Protein AF-A0A5S9R956-F1 (afdb_monomer_lite)

Organism: Mycolicibacterium vanbaalenii (NCBI:txid110539)

Radius of gyration: 20.17 Å; chains: 1; bounding box: 41×24×55 Å

Secondary structure (DSSP, 8-state):
--TTEEEEEETTEEEEEESSHHHHHHHHHHHHHHS-GGG-EEE-SSS-EEEEEHHHHHHTT-S-----------S-SS---TTS-HHHHHHHHHHTT--GGG-SSHHHHHHHHHHH-

Sequence (117 aa):
MPAGVESVVEDGVATIEFVDPSVRGVGLARLLEHAPADQVSKVTRPRVAYIVPEEFARAAGLLDAAAEPVVAQQWPDGDPDDDWKRPELDAYAAAHGLDPGEYGNKAELLAAIKAAS

pLDDT: mean 84.17, std 12.11, range [44.94, 96.06]

Foldseek 3Di:
DPVQWDWDDDPQKIKIARNDPVCVVVLVVLLVVQDPPVQWDWDPPPHTIIIHGNVSCVSSVRPPPPCPPPPVQPADPDQDDPVTDLVNLCSVCVVLVHHSVVDPDDVRSSVVSVVSD

Structure (mmCIF, N/CA/C/O backbone):
data_AF-A0A5S9R956-F1
#
_entry.id   AF-A0A5S9R956-F1
#
loop_
_atom_site.group_PDB
_atom_site.id
_atom_site.type_symbol
_atom_site.label_atom_id
_atom_site.label_alt_id
_atom_site.label_comp_id
_atom_site.label_a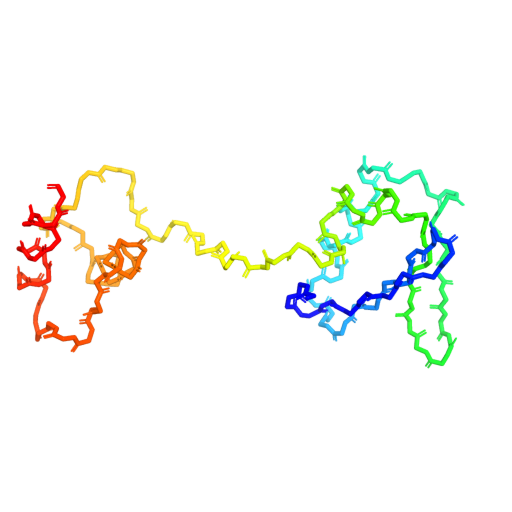sym_id
_atom_site.label_entity_id
_atom_site.label_seq_id
_atom_site.pdbx_PDB_ins_code
_atom_site.Cartn_x
_atom_site.Cartn_y
_atom_site.Cartn_z
_atom_site.occupancy
_atom_site.B_iso_or_equiv
_atom_site.auth_seq_id
_atom_site.auth_comp_id
_atom_site.auth_asym_id
_atom_site.auth_atom_id
_atom_site.pdbx_PDB_model_num
ATOM 1 N N . MET A 1 1 ? -3.368 -7.640 -1.373 1.00 55.22 1 MET A N 1
ATOM 2 C CA . MET A 1 1 ? -3.135 -6.758 -0.216 1.00 55.22 1 MET A CA 1
ATOM 3 C C . MET A 1 1 ? -2.074 -5.742 -0.620 1.00 55.22 1 MET A C 1
ATOM 5 O O . MET A 1 1 ? -1.181 -6.137 -1.371 1.00 55.22 1 MET A O 1
ATOM 9 N N . PRO A 1 2 ? -2.137 -4.464 -0.197 1.00 59.09 2 PRO A N 1
ATOM 10 C CA . PRO A 1 2 ? -1.072 -3.505 -0.497 1.00 59.09 2 PRO A CA 1
ATOM 11 C C . PRO A 1 2 ? 0.263 -4.015 0.059 1.00 59.09 2 PRO A C 1
ATOM 13 O O . PRO A 1 2 ? 0.298 -4.586 1.149 1.00 59.09 2 PRO A O 1
ATOM 16 N N . ALA A 1 3 ? 1.375 -3.808 -0.650 1.00 67.31 3 ALA A N 1
ATOM 17 C CA . ALA A 1 3 ? 2.684 -4.200 -0.130 1.00 67.31 3 ALA A CA 1
ATOM 18 C C . ALA A 1 3 ? 2.926 -3.539 1.246 1.00 67.31 3 ALA A C 1
ATOM 20 O O . ALA A 1 3 ? 2.856 -2.318 1.376 1.00 67.31 3 ALA A O 1
ATOM 21 N N . GLY A 1 4 ? 3.155 -4.354 2.282 1.00 79.56 4 GLY A N 1
ATOM 22 C CA . GLY A 1 4 ? 3.364 -3.887 3.659 1.00 79.56 4 GLY A CA 1
ATOM 23 C C . GLY A 1 4 ? 2.098 -3.647 4.497 1.00 79.56 4 GLY A C 1
ATOM 24 O O . GLY A 1 4 ? 2.223 -3.207 5.642 1.00 79.56 4 GLY A O 1
ATOM 25 N N . VAL A 1 5 ? 0.900 -3.950 3.984 1.00 86.56 5 VAL A N 1
ATOM 26 C CA . VAL A 1 5 ? -0.373 -3.878 4.724 1.00 86.56 5 VAL A CA 1
ATOM 27 C C . VAL A 1 5 ? -1.117 -5.200 4.580 1.00 86.56 5 VAL A C 1
ATOM 29 O O . VAL A 1 5 ? -1.411 -5.612 3.468 1.00 86.56 5 VAL A O 1
ATOM 32 N N . GLU A 1 6 ? -1.454 -5.848 5.689 1.00 89.12 6 GLU A N 1
ATOM 33 C CA . GLU A 1 6 ? -2.367 -6.990 5.722 1.00 89.12 6 GLU A CA 1
ATOM 34 C C . GLU A 1 6 ? -3.774 -6.496 6.077 1.00 89.12 6 GLU A C 1
ATOM 36 O O . GLU A 1 6 ? -3.939 -5.663 6.969 1.00 89.12 6 GLU A O 1
ATOM 41 N N . SER A 1 7 ? -4.802 -6.971 5.372 1.00 89.50 7 SER A N 1
ATOM 42 C CA . SER A 1 7 ? -6.188 -6.600 5.665 1.00 89.50 7 SER A CA 1
ATOM 43 C C . SER A 1 7 ? -7.138 -7.789 5.584 1.00 89.50 7 SER A C 1
ATOM 45 O O . SER A 1 7 ? -7.068 -8.604 4.668 1.00 89.50 7 SER A O 1
ATOM 47 N N . VAL A 1 8 ? -8.034 -7.893 6.565 1.00 90.75 8 VAL A N 1
ATOM 48 C CA . VAL A 1 8 ? -9.047 -8.953 6.667 1.00 90.75 8 VAL A CA 1
ATOM 49 C C . VAL A 1 8 ? -10.410 -8.299 6.827 1.00 90.75 8 VAL A C 1
ATOM 51 O O . VAL A 1 8 ? -10.554 -7.389 7.639 1.00 90.75 8 VAL A O 1
ATOM 54 N N . VAL A 1 9 ? -11.401 -8.739 6.052 1.00 92.19 9 VAL A N 1
ATOM 55 C CA . VAL A 1 9 ? -12.775 -8.226 6.121 1.00 92.19 9 VAL A CA 1
ATOM 56 C C . VAL A 1 9 ? -13.690 -9.314 6.665 1.00 92.19 9 VAL A C 1
ATOM 58 O O . VAL A 1 9 ? -13.764 -10.402 6.097 1.00 92.19 9 VAL A O 1
ATOM 61 N N . GLU A 1 10 ? -14.403 -9.003 7.742 1.00 91.44 10 GLU A N 1
ATOM 62 C CA . GLU A 1 10 ? -15.369 -9.879 8.401 1.00 91.44 10 GLU A CA 1
ATOM 63 C C . GLU A 1 10 ? -16.622 -9.064 8.749 1.00 91.44 10 GLU A C 1
ATOM 65 O O . GLU A 1 10 ? -16.528 -8.024 9.393 1.00 91.44 10 GLU A O 1
ATOM 70 N N . ASP A 1 11 ? -17.796 -9.518 8.300 1.00 91.00 11 ASP A N 1
ATOM 71 C CA . ASP A 1 11 ? -19.105 -8.911 8.612 1.00 91.00 11 ASP A CA 1
ATOM 72 C C . ASP A 1 11 ? -19.198 -7.386 8.344 1.00 91.00 11 ASP A C 1
ATOM 74 O O . ASP A 1 11 ? -19.770 -6.625 9.119 1.00 91.00 11 ASP A O 1
ATOM 78 N N . GLY A 1 12 ? -18.600 -6.907 7.245 1.00 91.06 12 GLY A N 1
ATOM 79 C CA . GLY A 1 12 ? -18.593 -5.478 6.887 1.00 91.06 12 GLY A CA 1
ATOM 80 C C . GLY A 1 12 ? -17.603 -4.625 7.689 1.00 91.06 12 GLY A C 1
ATOM 81 O O . GLY A 1 12 ? -17.609 -3.395 7.590 1.00 91.06 12 GLY A O 1
ATOM 82 N N . VAL A 1 13 ? -16.726 -5.261 8.466 1.00 93.75 13 VAL A N 1
ATOM 83 C CA . VAL A 1 13 ? -15.669 -4.620 9.246 1.00 93.75 13 VAL A CA 1
ATOM 84 C C . VAL A 1 13 ? -14.313 -5.100 8.739 1.00 93.75 13 VAL A C 1
ATOM 86 O O . VAL A 1 13 ? -14.065 -6.292 8.589 1.00 93.75 13 VAL A O 1
ATOM 89 N N . ALA A 1 14 ? -13.414 -4.160 8.475 1.00 93.94 14 ALA A N 1
ATOM 90 C CA . ALA A 1 14 ? -12.047 -4.420 8.070 1.00 93.94 14 ALA A CA 1
ATOM 91 C C . ALA A 1 14 ? -11.083 -4.287 9.255 1.00 93.94 14 ALA A C 1
ATOM 93 O O . ALA A 1 14 ? -11.075 -3.282 9.967 1.00 93.94 14 ALA A O 1
ATOM 94 N N . THR A 1 15 ? -10.218 -5.281 9.415 1.00 94.38 15 THR A N 1
ATOM 95 C CA . THR A 1 15 ? -9.057 -5.252 10.304 1.00 94.38 15 THR A CA 1
ATOM 96 C C . THR A 1 15 ? -7.810 -5.014 9.463 1.00 94.38 15 THR A C 1
ATOM 98 O O . THR A 1 15 ? -7.492 -5.821 8.595 1.00 94.38 15 THR A O 1
ATOM 101 N N . ILE A 1 16 ? -7.116 -3.901 9.706 1.00 92.44 16 ILE A N 1
ATOM 102 C CA . ILE A 1 16 ? -5.928 -3.464 8.966 1.00 92.44 16 ILE A CA 1
ATOM 103 C C . ILE A 1 16 ? -4.685 -3.580 9.850 1.00 92.44 16 ILE A C 1
ATOM 105 O O . ILE A 1 16 ? -4.572 -2.907 10.878 1.00 92.44 16 ILE A O 1
ATOM 109 N N . GLU A 1 17 ? -3.721 -4.385 9.427 1.00 92.62 17 GLU A N 1
ATOM 110 C CA . GLU A 1 17 ? -2.414 -4.552 10.053 1.00 92.62 17 GLU A CA 1
ATOM 111 C C . GLU A 1 17 ? -1.323 -3.953 9.158 1.00 92.62 17 GLU A C 1
ATOM 113 O O . GLU A 1 17 ? -1.136 -4.339 8.009 1.00 92.62 17 GLU A O 1
ATOM 118 N N . PHE A 1 18 ? -0.564 -2.995 9.685 1.00 91.12 18 PHE A N 1
ATOM 119 C CA . PHE A 1 18 ? 0.586 -2.430 8.976 1.00 91.12 18 PHE A CA 1
ATOM 120 C C . PHE A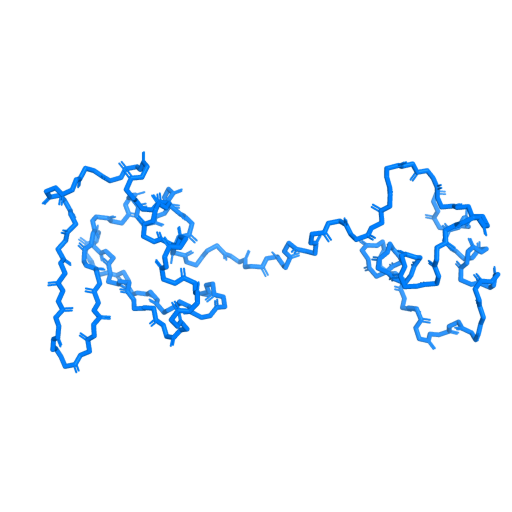 1 18 ? 1.831 -3.252 9.305 1.00 91.12 18 PHE A C 1
ATOM 122 O O . PHE A 1 18 ? 2.442 -3.052 10.359 1.00 91.12 18 PHE A O 1
ATOM 129 N N . VAL A 1 19 ? 2.187 -4.180 8.418 1.00 89.00 19 VAL A N 1
ATOM 130 C CA . VAL A 1 19 ? 3.372 -5.039 8.559 1.00 89.00 19 VAL A CA 1
ATOM 131 C C . VAL A 1 19 ? 4.648 -4.235 8.339 1.00 89.00 19 VAL A C 1
ATOM 133 O O . VAL A 1 19 ? 5.612 -4.386 9.089 1.00 89.00 19 VAL A O 1
ATOM 136 N N . ASP A 1 20 ? 4.637 -3.342 7.345 1.00 85.62 20 ASP A N 1
ATOM 137 C CA . ASP A 1 20 ? 5.714 -2.385 7.124 1.00 85.62 20 ASP A CA 1
ATOM 138 C C . ASP A 1 20 ? 5.418 -1.080 7.900 1.00 85.62 20 ASP A C 1
ATOM 140 O O . ASP A 1 20 ? 4.412 -0.401 7.657 1.00 85.62 20 ASP A O 1
ATOM 144 N N . PRO A 1 21 ? 6.271 -0.684 8.864 1.00 83.88 21 PRO A N 1
ATOM 145 C CA . PRO A 1 21 ? 6.060 0.534 9.641 1.00 83.88 21 PRO A CA 1
ATOM 146 C C . PRO A 1 21 ? 6.169 1.817 8.800 1.00 83.88 21 PRO A C 1
ATOM 148 O O . PRO A 1 21 ? 5.610 2.842 9.195 1.00 83.88 21 PRO A O 1
ATOM 151 N N . SER A 1 22 ? 6.846 1.776 7.651 1.00 87.25 22 SER A N 1
ATOM 152 C CA . SER A 1 22 ? 7.051 2.912 6.743 1.00 87.25 22 SER A CA 1
ATOM 153 C C . SER A 1 22 ? 5.756 3.315 6.039 1.00 87.25 22 SER A C 1
ATOM 155 O O . SER A 1 22 ? 5.523 4.500 5.807 1.00 87.25 22 SER A O 1
ATOM 157 N N . VAL A 1 23 ? 4.872 2.352 5.749 1.00 85.12 23 VAL A N 1
ATOM 158 C CA . VAL A 1 23 ? 3.582 2.618 5.083 1.00 85.12 23 VAL A CA 1
ATOM 159 C C . VAL A 1 23 ? 2.462 2.967 6.069 1.00 85.12 23 VAL A C 1
ATOM 161 O O . VAL A 1 23 ? 1.413 3.469 5.670 1.00 85.12 23 VAL A O 1
ATOM 164 N N . ARG A 1 24 ? 2.682 2.777 7.376 1.00 88.12 24 ARG A N 1
ATOM 165 C CA . ARG A 1 24 ? 1.684 3.052 8.420 1.00 88.12 24 ARG A CA 1
ATOM 166 C C . ARG A 1 24 ? 1.254 4.513 8.485 1.00 88.12 24 ARG A C 1
ATOM 168 O O . ARG A 1 24 ? 0.068 4.787 8.631 1.00 88.12 24 ARG A O 1
ATOM 175 N N . GLY A 1 25 ? 2.207 5.445 8.435 1.00 87.81 25 GLY A N 1
ATOM 176 C CA . GLY A 1 25 ? 1.911 6.876 8.559 1.00 87.81 25 GLY A CA 1
ATOM 177 C C . GLY A 1 25 ? 1.013 7.366 7.424 1.00 87.81 25 GLY A C 1
ATOM 178 O O . GLY A 1 25 ? -0.032 7.961 7.674 1.00 87.81 25 GLY A O 1
ATOM 179 N N . VAL A 1 26 ? 1.389 7.037 6.185 1.00 86.94 26 VAL A N 1
ATOM 180 C CA . VAL A 1 26 ? 0.609 7.371 4.984 1.00 86.94 26 VAL A CA 1
ATOM 181 C C . VAL A 1 26 ? -0.721 6.619 4.937 1.00 86.94 26 VAL A C 1
ATOM 183 O O . VAL A 1 26 ? -1.743 7.220 4.622 1.00 86.94 26 VAL A O 1
ATOM 186 N N . GLY A 1 27 ? -0.748 5.335 5.303 1.00 88.44 27 GLY A N 1
ATOM 187 C CA . GLY A 1 27 ? -1.978 4.546 5.313 1.00 88.44 27 GLY A CA 1
ATOM 188 C C . GLY A 1 27 ? -2.993 5.041 6.341 1.00 88.44 27 GLY A C 1
ATOM 189 O O . GLY A 1 27 ? -4.180 5.118 6.042 1.00 88.44 27 GLY A O 1
ATOM 190 N N . LEU A 1 28 ? -2.538 5.445 7.531 1.00 89.69 28 LEU A N 1
ATOM 191 C CA . LEU A 1 28 ? -3.418 6.016 8.551 1.00 89.69 28 LEU A CA 1
ATOM 192 C C . LEU A 1 28 ? -3.927 7.407 8.158 1.00 89.69 28 LEU A C 1
ATOM 194 O O . LEU A 1 28 ? -5.080 7.718 8.434 1.00 89.69 28 LEU A O 1
ATOM 198 N N . ALA A 1 29 ? -3.095 8.224 7.503 1.00 90.44 29 ALA A N 1
ATOM 199 C CA . ALA A 1 29 ? -3.532 9.506 6.958 1.00 90.44 29 ALA A CA 1
ATOM 200 C C . ALA A 1 29 ? -4.664 9.306 5.939 1.00 90.44 29 ALA A C 1
ATOM 202 O O . ALA A 1 29 ? -5.738 9.862 6.137 1.00 90.44 29 ALA A O 1
ATOM 203 N N . ARG A 1 30 ? -4.472 8.413 4.955 1.00 89.12 30 ARG A N 1
ATOM 204 C CA . ARG A 1 30 ? -5.496 8.055 3.954 1.00 89.12 30 ARG A CA 1
ATOM 205 C C . ARG A 1 30 ? -6.783 7.538 4.571 1.00 89.12 30 ARG A C 1
ATOM 207 O O . ARG A 1 30 ? -7.873 7.868 4.123 1.00 89.12 30 ARG A O 1
ATOM 214 N N . LEU A 1 31 ? -6.665 6.734 5.623 1.00 90.88 31 LEU A N 1
ATOM 215 C CA . LEU A 1 31 ? -7.830 6.245 6.344 1.00 90.88 31 LEU A CA 1
ATOM 216 C C . LEU A 1 31 ? -8.622 7.388 6.981 1.00 90.88 31 LEU A C 1
ATOM 218 O O . LEU A 1 31 ? -9.839 7.419 6.851 1.00 90.88 31 LEU A O 1
ATOM 222 N N . LEU A 1 32 ? -7.944 8.337 7.627 1.00 91.31 32 LEU A N 1
ATOM 223 C CA . LEU A 1 32 ? -8.577 9.472 8.305 1.00 91.31 32 LEU A CA 1
ATOM 224 C C . LEU A 1 32 ? -9.135 10.539 7.346 1.00 91.31 32 LEU A C 1
ATOM 226 O O . LEU A 1 32 ? -9.915 11.382 7.780 1.00 91.31 32 LEU A O 1
ATOM 230 N N . GLU A 1 33 ? -8.776 10.507 6.059 1.00 92.81 33 GLU A N 1
ATOM 231 C CA . GLU A 1 33 ? -9.408 11.343 5.025 1.00 92.81 33 GLU A CA 1
ATOM 232 C C . GLU A 1 33 ? -10.861 10.925 4.747 1.00 92.81 33 GLU A C 1
ATOM 234 O O . GLU A 1 33 ? -11.679 11.752 4.345 1.00 92.81 33 GLU A O 1
ATOM 239 N N . HIS A 1 34 ? -11.192 9.651 4.983 1.00 89.75 34 HIS A N 1
ATOM 240 C CA . HIS A 1 34 ? -12.512 9.083 4.700 1.00 89.75 34 HIS A CA 1
ATOM 241 C C . HIS A 1 34 ? -13.257 8.645 5.964 1.00 89.75 34 HIS A C 1
ATOM 243 O O . HIS A 1 34 ? -14.472 8.807 6.044 1.00 89.75 34 HIS A O 1
ATOM 249 N N . ALA A 1 35 ? -12.538 8.099 6.945 1.00 89.19 35 ALA A N 1
ATOM 250 C CA . ALA A 1 35 ? -13.083 7.622 8.206 1.00 89.19 35 ALA A CA 1
ATOM 251 C C . ALA A 1 35 ? -13.005 8.719 9.276 1.00 89.19 35 ALA A C 1
ATOM 253 O O . ALA A 1 35 ? -11.906 9.195 9.584 1.00 89.19 35 ALA A O 1
ATOM 254 N N . PRO A 1 36 ? -14.120 9.080 9.928 1.00 90.62 36 PRO A N 1
ATOM 255 C CA . PRO A 1 36 ? -14.042 9.894 11.128 1.00 90.62 36 PRO A CA 1
ATOM 256 C C . PRO A 1 36 ? -13.336 9.105 12.244 1.00 90.62 36 PRO A C 1
ATOM 258 O O . PRO A 1 36 ? -13.443 7.881 12.339 1.00 90.62 36 PRO A O 1
ATOM 261 N N . ALA A 1 37 ? -12.582 9.806 13.093 1.00 87.62 37 ALA A N 1
ATOM 262 C CA . ALA A 1 37 ? -11.694 9.173 14.071 1.00 87.62 37 ALA A CA 1
ATOM 263 C C . ALA A 1 37 ? -12.421 8.272 15.090 1.00 87.62 37 ALA A C 1
ATOM 265 O O . ALA A 1 37 ? -11.805 7.354 15.625 1.00 87.62 37 ALA A O 1
ATOM 266 N N . ASP A 1 38 ? -13.712 8.500 15.351 1.00 92.06 38 ASP A N 1
ATOM 267 C CA . ASP A 1 38 ? -14.525 7.649 16.230 1.00 92.06 38 ASP A CA 1
ATOM 268 C C . ASP A 1 38 ? -14.865 6.283 15.608 1.00 92.06 38 ASP A C 1
ATOM 270 O O . ASP A 1 38 ? -15.114 5.326 16.339 1.00 92.06 38 ASP A O 1
ATOM 274 N N . GLN A 1 39 ? -14.809 6.167 14.277 1.00 91.50 39 GLN A N 1
ATOM 275 C CA . GLN A 1 39 ? -15.016 4.918 13.536 1.00 91.50 39 GLN A CA 1
ATOM 276 C C . GLN A 1 39 ? -13.716 4.116 13.360 1.00 91.50 39 GLN A C 1
ATOM 278 O O . GLN A 1 39 ? -13.729 3.039 12.764 1.00 91.50 39 GLN A O 1
ATOM 283 N N . VAL A 1 40 ? -12.589 4.620 13.881 1.00 93.12 40 VAL A N 1
ATOM 284 C CA . VAL A 1 40 ? -11.279 3.965 13.807 1.00 93.12 40 VAL A CA 1
ATOM 285 C C . VAL A 1 40 ? -10.853 3.459 15.179 1.00 93.12 40 VAL A C 1
ATOM 287 O O . VAL A 1 40 ? -10.410 4.214 16.043 1.00 93.12 40 VAL A O 1
ATOM 290 N N . SER A 1 41 ? -10.922 2.143 15.370 1.00 94.44 41 SER A N 1
ATOM 291 C CA . SER A 1 41 ? -10.534 1.490 16.621 1.00 94.44 41 SER A CA 1
ATOM 292 C C . SER A 1 41 ? -9.148 0.861 16.521 1.00 94.44 41 SER A C 1
ATOM 294 O O . SER A 1 41 ? -8.909 -0.036 15.721 1.00 94.44 41 SER A O 1
ATOM 296 N N . LYS A 1 42 ? -8.210 1.297 17.368 1.00 94.50 42 LYS A N 1
ATOM 297 C CA . LYS A 1 42 ? -6.854 0.729 17.422 1.00 94.50 42 LYS A CA 1
ATOM 298 C C . LYS A 1 42 ? -6.780 -0.427 18.419 1.00 94.50 42 LYS A C 1
ATOM 300 O O . LYS A 1 42 ? -6.928 -0.225 19.623 1.00 94.50 42 LYS A O 1
ATOM 305 N N . VAL A 1 43 ? -6.428 -1.608 17.931 1.00 93.75 43 VAL A N 1
ATOM 306 C CA . VAL A 1 43 ? -6.097 -2.786 18.737 1.00 93.75 43 VAL A CA 1
ATOM 307 C C . VAL A 1 43 ? -4.580 -2.891 18.866 1.00 93.75 43 VAL A C 1
ATOM 309 O O . VAL A 1 43 ? -3.843 -2.563 17.941 1.00 93.75 43 VAL A O 1
ATOM 312 N N . THR A 1 44 ? -4.086 -3.289 20.038 1.00 90.62 44 THR A N 1
ATOM 313 C CA . THR A 1 44 ? -2.639 -3.384 20.315 1.00 90.62 44 THR A CA 1
ATOM 314 C C . THR A 1 44 ? -2.171 -4.785 20.692 1.00 90.62 44 THR A C 1
ATOM 316 O O . THR A 1 44 ? -0.968 -4.983 20.861 1.00 90.62 44 THR A O 1
ATOM 319 N N . ARG A 1 45 ? -3.086 -5.758 20.820 1.00 87.56 45 ARG A N 1
ATOM 320 C CA . ARG A 1 45 ? -2.772 -7.162 21.111 1.00 87.56 45 ARG A CA 1
ATOM 321 C C . ARG A 1 45 ? -3.667 -8.115 20.309 1.00 87.56 45 ARG A C 1
ATOM 323 O O . ARG A 1 45 ? -4.851 -7.822 20.190 1.00 87.56 45 ARG A O 1
ATOM 330 N N . PRO A 1 46 ? -3.150 -9.271 19.852 1.00 82.88 46 PRO A N 1
ATOM 331 C CA . PRO A 1 46 ? -1.753 -9.722 19.939 1.00 82.88 46 PRO A CA 1
ATOM 332 C C . PRO A 1 46 ? -0.785 -8.926 19.042 1.00 82.88 46 PRO A C 1
ATOM 334 O O . PRO A 1 46 ? 0.415 -8.932 19.302 1.00 82.88 46 PRO A O 1
ATOM 337 N N . ARG A 1 47 ? -1.300 -8.193 18.049 1.00 84.62 47 ARG A N 1
ATOM 338 C CA . ARG A 1 47 ? -0.560 -7.273 17.171 1.00 84.62 47 ARG A CA 1
ATOM 339 C C . ARG A 1 47 ? -1.284 -5.931 17.070 1.00 84.62 47 ARG A C 1
ATOM 341 O O . ARG A 1 47 ? -2.412 -5.791 17.543 1.00 84.62 47 ARG A O 1
ATOM 348 N N . VAL A 1 48 ? -0.602 -4.923 16.526 1.00 91.81 48 VAL A N 1
ATOM 349 C CA . VAL A 1 48 ? -1.196 -3.599 16.325 1.00 91.81 48 VAL A CA 1
ATOM 350 C C . VAL A 1 48 ? -2.028 -3.608 15.050 1.00 91.81 48 VAL A C 1
ATOM 352 O O . VAL A 1 48 ? -1.465 -3.659 13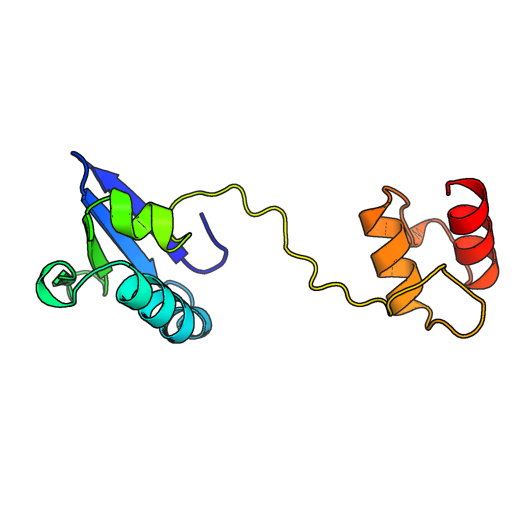.961 1.00 91.81 48 VAL A O 1
ATOM 355 N N . ALA A 1 49 ? -3.341 -3.488 15.206 1.00 93.06 49 ALA A N 1
ATOM 356 C CA . ALA A 1 49 ? -4.299 -3.457 14.111 1.00 93.06 49 ALA A CA 1
ATOM 357 C C . ALA A 1 49 ? -5.245 -2.259 14.243 1.00 93.06 49 ALA A C 1
ATOM 359 O O . ALA A 1 49 ? -5.401 -1.679 15.323 1.00 93.06 49 ALA A O 1
ATOM 360 N N . TYR A 1 50 ? -5.882 -1.894 13.141 1.00 94.31 50 TYR A N 1
ATOM 361 C CA . TYR A 1 50 ? -6.904 -0.861 13.069 1.00 94.31 50 TYR A CA 1
ATOM 362 C C . TYR A 1 50 ? -8.188 -1.484 12.541 1.00 94.31 50 TYR A C 1
ATOM 364 O O . TYR A 1 50 ? -8.213 -1.998 11.430 1.00 94.31 50 TYR A O 1
ATOM 372 N N . ILE A 1 51 ? -9.231 -1.452 13.357 1.00 94.50 51 ILE A N 1
ATOM 373 C CA . ILE A 1 51 ? -10.562 -1.942 13.027 1.00 94.50 51 ILE A CA 1
ATOM 374 C C . ILE A 1 51 ? -11.386 -0.756 12.542 1.00 94.50 51 ILE A C 1
ATOM 376 O O . ILE A 1 51 ? -11.495 0.249 13.251 1.00 94.50 51 ILE A O 1
ATOM 380 N N . VAL A 1 52 ? -11.947 -0.880 11.344 1.00 95.25 52 VAL A N 1
ATOM 381 C CA . VAL A 1 52 ? -12.752 0.150 10.683 1.00 95.25 52 VAL A CA 1
ATOM 382 C C . VAL A 1 52 ? -13.879 -0.480 9.871 1.00 95.25 52 VAL A C 1
ATOM 384 O O . VAL A 1 52 ? -13.720 -1.605 9.405 1.00 95.25 52 VAL A O 1
ATOM 387 N N . PRO A 1 53 ? -14.994 0.222 9.629 1.00 96.06 53 PRO A N 1
ATOM 388 C CA . PRO A 1 53 ? -15.961 -0.195 8.618 1.00 96.06 53 PRO A CA 1
ATOM 389 C C . PRO A 1 53 ? -15.301 -0.429 7.249 1.00 96.06 53 PRO A C 1
ATOM 391 O O . PRO A 1 53 ? -14.427 0.332 6.820 1.00 96.06 53 PRO A O 1
ATOM 394 N N . GLU A 1 54 ? -15.730 -1.484 6.554 1.00 93.94 54 GLU A N 1
ATOM 395 C CA . GLU A 1 54 ? -15.184 -1.905 5.257 1.00 93.94 54 GLU A CA 1
ATOM 396 C C . GLU A 1 54 ? -15.216 -0.775 4.221 1.00 93.94 54 GLU A C 1
ATOM 398 O O . GLU A 1 54 ? -14.272 -0.616 3.447 1.00 93.94 54 GLU A O 1
ATOM 403 N N . GLU A 1 55 ? -16.273 0.043 4.225 1.00 92.31 55 GLU A N 1
ATOM 404 C CA . GLU A 1 55 ? -16.428 1.175 3.307 1.00 92.31 55 GLU A CA 1
ATOM 405 C C . GLU A 1 55 ? -15.251 2.154 3.377 1.00 92.31 55 GLU A C 1
ATOM 407 O O . GLU A 1 55 ? -14.744 2.589 2.342 1.00 92.31 55 GLU A O 1
ATOM 412 N N . PHE A 1 56 ? -14.748 2.431 4.582 1.00 93.94 56 PHE A N 1
ATOM 413 C CA . PHE A 1 56 ? -13.649 3.364 4.777 1.00 93.94 56 PHE A CA 1
ATOM 414 C C . PHE A 1 56 ? -12.305 2.731 4.450 1.00 93.94 56 PHE A C 1
ATOM 416 O O . PHE A 1 56 ? -11.458 3.379 3.839 1.00 93.94 56 PHE A O 1
ATOM 423 N N . ALA A 1 57 ? -12.111 1.455 4.797 1.00 91.75 57 ALA A N 1
ATOM 424 C CA . ALA A 1 57 ? -10.920 0.724 4.378 1.00 91.75 57 ALA A CA 1
ATOM 425 C C . ALA A 1 57 ? -10.827 0.628 2.848 1.00 91.75 57 ALA A C 1
ATOM 427 O O . ALA A 1 57 ? -9.736 0.756 2.286 1.00 91.75 57 ALA A O 1
ATOM 428 N N . ARG A 1 58 ? -11.966 0.433 2.168 1.00 89.25 58 ARG A N 1
ATOM 429 C CA . ARG A 1 58 ? -12.054 0.443 0.705 1.00 89.25 58 ARG A CA 1
ATOM 430 C C . ARG A 1 58 ? -11.726 1.823 0.147 1.00 89.25 58 ARG A C 1
ATOM 432 O O . ARG A 1 58 ? -10.883 1.914 -0.738 1.00 89.25 58 ARG A O 1
ATOM 439 N N . ALA A 1 59 ? -12.357 2.876 0.669 1.00 86.44 59 ALA A N 1
ATOM 440 C CA . ALA A 1 59 ? -12.123 4.251 0.228 1.00 86.44 59 ALA A CA 1
ATOM 441 C C . ALA A 1 59 ? -10.654 4.673 0.402 1.00 86.44 59 ALA A C 1
ATOM 443 O O . ALA A 1 59 ? -10.080 5.294 -0.484 1.00 86.44 59 ALA A O 1
ATOM 444 N N . ALA A 1 60 ? -10.019 4.248 1.497 1.00 87.38 60 ALA A N 1
ATOM 445 C CA . ALA A 1 60 ? -8.612 4.509 1.787 1.00 87.38 60 ALA A CA 1
ATOM 446 C C . ALA A 1 60 ? -7.622 3.665 0.957 1.00 87.38 60 ALA A C 1
ATOM 448 O O . ALA A 1 60 ? -6.407 3.828 1.106 1.00 87.38 60 ALA A O 1
ATOM 449 N N . GLY A 1 61 ? -8.110 2.735 0.125 1.00 87.25 61 GLY A N 1
ATOM 450 C CA . GLY A 1 61 ? -7.272 1.820 -0.654 1.00 87.25 61 GLY A CA 1
ATOM 451 C C . GLY A 1 61 ? -6.468 0.836 0.205 1.00 87.25 61 GLY A C 1
ATOM 452 O O . GLY A 1 61 ? -5.389 0.408 -0.197 1.00 87.25 61 GLY A O 1
ATOM 453 N N . LEU A 1 62 ? -6.954 0.520 1.412 1.00 87.56 62 LEU A N 1
ATOM 454 C CA . LEU A 1 62 ? -6.311 -0.403 2.361 1.00 87.56 62 LEU A CA 1
ATOM 455 C C . LEU A 1 62 ? -6.844 -1.837 2.251 1.00 87.56 62 LEU A C 1
ATOM 457 O O . LEU A 1 62 ? -6.230 -2.777 2.763 1.00 87.56 62 LEU A O 1
ATOM 461 N N . LEU A 1 63 ? -7.982 -2.014 1.581 1.00 84.62 63 LEU A N 1
ATOM 462 C CA . LEU A 1 63 ? -8.432 -3.327 1.132 1.00 84.62 63 LEU A CA 1
ATOM 463 C C . LEU A 1 63 ? -7.692 -3.732 -0.136 1.00 84.62 63 LEU A C 1
ATOM 465 O O . LEU A 1 63 ? -7.089 -2.893 -0.798 1.00 84.62 63 LEU A O 1
ATOM 469 N N . ASP A 1 64 ? -7.750 -5.024 -0.450 1.00 68.69 64 ASP A N 1
ATOM 470 C CA . ASP A 1 64 ? -7.222 -5.646 -1.663 1.00 68.69 64 ASP A CA 1
ATOM 471 C C . ASP A 1 64 ? -7.783 -4.989 -2.946 1.00 68.69 64 ASP A C 1
ATOM 473 O O . ASP A 1 64 ? -8.662 -5.511 -3.624 1.00 68.69 64 ASP A O 1
ATOM 477 N N . ALA A 1 65 ? -7.299 -3.796 -3.280 1.00 52.28 65 ALA A N 1
ATOM 478 C CA . ALA A 1 65 ? -7.205 -3.352 -4.649 1.00 52.28 65 ALA A CA 1
ATOM 479 C C . ALA A 1 65 ? -5.963 -4.053 -5.175 1.00 52.28 65 ALA A C 1
ATOM 481 O O . ALA A 1 65 ? -4.882 -3.874 -4.606 1.00 52.28 65 ALA A O 1
ATOM 482 N N . ALA A 1 66 ? -6.136 -4.893 -6.196 1.00 44.94 66 ALA A N 1
ATOM 483 C CA . ALA A 1 66 ? -5.038 -5.429 -6.977 1.00 44.94 66 ALA A CA 1
ATOM 484 C C . ALA A 1 66 ? -4.032 -4.296 -7.177 1.00 44.94 66 ALA A C 1
ATOM 486 O O . ALA A 1 66 ? -4.336 -3.297 -7.830 1.00 44.94 66 ALA A O 1
ATOM 487 N N . ALA A 1 67 ? -2.894 -4.403 -6.494 1.00 44.97 67 ALA A N 1
ATOM 488 C CA . ALA A 1 67 ? -1.798 -3.488 -6.673 1.00 44.97 67 ALA A CA 1
ATOM 489 C C . ALA A 1 67 ? -1.285 -3.772 -8.079 1.00 44.97 67 ALA A C 1
ATOM 491 O O . ALA A 1 67 ? -0.363 -4.559 -8.270 1.00 44.97 67 ALA A O 1
ATOM 492 N N . GLU A 1 68 ? -1.912 -3.152 -9.073 1.00 46.19 68 GLU A N 1
ATOM 493 C CA . GLU A 1 68 ? -1.150 -2.693 -10.213 1.00 46.19 68 GLU A CA 1
ATOM 494 C C . GLU A 1 68 ? -0.044 -1.859 -9.570 1.00 46.19 68 GLU A C 1
ATOM 496 O O . GLU A 1 68 ? -0.356 -0.914 -8.828 1.00 46.19 68 GLU A O 1
ATOM 501 N N . PRO A 1 69 ? 1.230 -2.265 -9.683 1.00 47.59 69 PRO A N 1
ATOM 502 C CA . PRO A 1 69 ? 2.295 -1.443 -9.165 1.00 47.59 69 PRO A CA 1
ATOM 503 C C . PRO A 1 69 ? 2.104 -0.093 -9.838 1.00 47.59 69 PRO A C 1
ATOM 505 O O . PRO A 1 69 ? 2.228 0.025 -11.055 1.00 47.59 69 PRO A O 1
ATOM 508 N N . VAL A 1 70 ? 1.758 0.925 -9.051 1.00 47.81 70 VAL A N 1
ATOM 509 C CA . VAL A 1 70 ? 1.961 2.301 -9.466 1.00 47.81 70 VAL A CA 1
ATOM 510 C C . VAL A 1 70 ? 3.469 2.435 -9.588 1.00 47.81 70 VAL A C 1
ATOM 512 O O . VAL A 1 70 ? 4.176 2.793 -8.647 1.00 47.81 70 VAL A O 1
ATOM 515 N N . VAL A 1 71 ? 3.984 2.042 -10.752 1.00 51.12 71 VAL A N 1
ATOM 516 C CA . VAL A 1 71 ? 5.276 2.472 -11.243 1.00 51.12 71 VAL A CA 1
ATOM 517 C C . VAL A 1 71 ? 5.076 3.972 -11.340 1.00 51.12 71 VAL A C 1
ATOM 519 O O . VAL A 1 71 ? 4.487 4.464 -12.298 1.00 51.12 71 VAL A O 1
ATOM 522 N N . ALA A 1 72 ? 5.393 4.686 -10.254 1.00 52.91 72 ALA A N 1
ATOM 523 C CA . ALA A 1 72 ? 5.424 6.135 -10.256 1.00 52.91 72 ALA A CA 1
ATOM 524 C C . ALA A 1 72 ? 6.193 6.491 -11.517 1.00 52.91 72 ALA A C 1
ATOM 526 O O . ALA A 1 72 ? 7.322 6.027 -11.641 1.00 52.91 72 ALA A O 1
ATOM 527 N N . GLN A 1 73 ? 5.528 7.145 -12.467 1.00 61.16 73 GLN A N 1
ATOM 528 C CA . GLN A 1 73 ? 6.026 7.396 -13.812 1.00 61.16 73 GLN A CA 1
ATOM 529 C C . GLN A 1 73 ? 7.462 7.925 -13.696 1.00 61.16 73 GLN A C 1
ATOM 531 O O . GLN A 1 73 ? 7.675 9.069 -13.304 1.00 61.16 73 GLN A O 1
ATOM 536 N N . GLN A 1 74 ? 8.452 7.040 -13.880 1.00 66.88 74 GLN A N 1
ATOM 537 C CA . GLN A 1 74 ? 9.869 7.373 -13.664 1.00 66.88 74 GLN A CA 1
ATOM 538 C C . GLN A 1 74 ? 10.456 8.044 -14.904 1.00 66.88 74 GLN A C 1
ATOM 540 O O . GLN A 1 74 ? 11.633 8.382 -14.916 1.00 66.88 74 GLN A O 1
ATOM 545 N N . TRP A 1 75 ? 9.644 8.198 -15.947 1.00 75.12 75 TRP A N 1
ATOM 546 C CA . TRP A 1 75 ? 9.981 8.838 -17.200 1.00 75.12 75 TRP A CA 1
ATOM 547 C C . TRP A 1 75 ? 9.346 10.234 -17.273 1.00 75.12 75 TRP A C 1
ATOM 549 O O . TRP A 1 75 ? 8.290 10.459 -16.673 1.00 75.12 75 TRP A O 1
ATOM 559 N N . PRO A 1 76 ? 9.998 11.186 -17.962 1.00 77.50 76 PRO A N 1
ATOM 560 C CA . PRO A 1 76 ? 9.441 12.515 -18.183 1.00 77.50 76 PRO A CA 1
ATOM 561 C C . PRO A 1 76 ? 8.156 12.459 -19.028 1.00 77.50 76 PRO A C 1
ATOM 563 O O . PRO A 1 76 ? 7.883 11.480 -19.720 1.00 77.50 76 PRO A O 1
ATOM 566 N N . ASP A 1 77 ? 7.365 13.530 -18.958 1.00 72.56 77 ASP A N 1
ATOM 567 C CA . ASP A 1 77 ? 6.168 13.701 -19.786 1.00 72.56 77 ASP A CA 1
ATOM 568 C C . ASP A 1 77 ? 6.587 13.991 -21.240 1.00 72.56 77 ASP A C 1
ATOM 570 O O . ASP A 1 77 ? 7.371 14.914 -21.483 1.00 72.56 77 ASP A O 1
ATOM 574 N N . GLY A 1 78 ? 6.107 13.185 -22.193 1.00 79.75 78 GLY A N 1
ATOM 575 C CA . GLY A 1 78 ? 6.413 13.319 -23.621 1.00 79.75 78 GLY A CA 1
ATOM 576 C C . GLY A 1 78 ? 6.744 11.998 -24.322 1.00 79.75 78 GLY A C 1
ATOM 577 O O . GLY A 1 78 ? 6.665 10.919 -23.731 1.00 79.75 78 GLY A O 1
ATOM 578 N N . ASP A 1 79 ? 7.108 12.096 -25.602 1.00 82.25 79 ASP A N 1
ATOM 579 C CA . ASP A 1 79 ? 7.573 10.968 -26.409 1.00 82.25 79 ASP A CA 1
ATOM 580 C C . ASP A 1 79 ? 9.021 10.580 -26.060 1.00 82.25 79 ASP A C 1
ATOM 582 O O . ASP A 1 79 ? 9.857 11.460 -25.843 1.00 82.25 79 ASP A O 1
ATOM 586 N N . PRO A 1 80 ? 9.357 9.280 -26.072 1.00 84.94 80 PRO A N 1
ATOM 587 C CA . PRO A 1 80 ? 10.710 8.814 -25.814 1.00 84.94 80 PRO A CA 1
ATOM 588 C C . PRO A 1 80 ? 11.682 9.311 -26.893 1.00 84.94 80 PRO A C 1
ATOM 590 O O . PRO A 1 80 ? 11.524 9.057 -28.096 1.00 84.94 80 PRO A O 1
ATOM 593 N N . ASP A 1 81 ? 12.737 9.992 -26.452 1.00 86.44 81 ASP A N 1
ATOM 594 C CA . ASP A 1 81 ? 13.761 10.589 -27.309 1.00 86.44 81 ASP A CA 1
ATOM 595 C C . ASP A 1 81 ? 15.196 10.239 -26.854 1.00 86.44 81 ASP A C 1
ATOM 597 O O . ASP A 1 81 ? 15.413 9.469 -25.914 1.00 86.44 81 ASP A O 1
ATOM 601 N N . ASP A 1 82 ? 16.202 10.722 -27.594 1.00 87.12 82 ASP A N 1
ATOM 602 C CA . ASP A 1 82 ? 17.609 10.413 -27.304 1.00 87.12 82 ASP A CA 1
ATOM 603 C C . ASP A 1 82 ? 18.179 11.215 -26.119 1.00 87.12 82 ASP A C 1
ATOM 605 O O . ASP A 1 82 ? 19.250 10.886 -25.622 1.00 87.12 82 ASP A O 1
ATOM 609 N N . ASP A 1 83 ? 17.468 12.196 -25.577 1.00 85.62 83 ASP A N 1
ATOM 610 C CA . ASP A 1 83 ? 17.847 12.900 -24.352 1.00 85.62 83 ASP A CA 1
ATOM 611 C C . ASP A 1 83 ? 17.403 12.140 -23.084 1.00 85.62 83 ASP A C 1
ATOM 613 O O . ASP A 1 83 ? 17.972 12.348 -22.008 1.00 85.62 83 ASP A O 1
ATOM 617 N N . TRP A 1 84 ? 16.473 11.180 -23.195 1.00 88.81 84 TRP A N 1
ATOM 618 C CA . TRP A 1 84 ? 16.017 10.363 -22.059 1.00 88.81 84 TRP A CA 1
ATOM 619 C C . TRP A 1 84 ? 17.127 9.469 -21.510 1.00 88.81 84 TRP A C 1
ATOM 621 O O . TRP A 1 84 ? 17.954 8.918 -22.238 1.00 88.81 84 TRP A O 1
ATOM 631 N N . LYS A 1 85 ? 17.161 9.238 -20.204 1.00 88.25 85 LYS A N 1
ATOM 632 C CA . LYS A 1 85 ? 18.133 8.318 -19.607 1.00 88.25 85 LYS A CA 1
ATOM 633 C C . LYS A 1 85 ? 17.730 6.874 -19.885 1.00 88.25 85 LYS A C 1
ATOM 635 O O . LYS A 1 85 ? 16.555 6.535 -19.985 1.00 88.25 85 LYS A O 1
ATOM 640 N N . ARG A 1 86 ? 18.722 5.979 -19.938 1.00 87.81 86 ARG A N 1
ATOM 641 C CA . ARG A 1 86 ? 18.476 4.541 -20.132 1.00 87.81 86 ARG A CA 1
ATOM 642 C C . ARG A 1 86 ? 17.462 3.955 -19.125 1.00 87.81 86 ARG A C 1
ATOM 644 O O . ARG A 1 86 ? 16.545 3.298 -19.594 1.00 87.81 86 ARG A O 1
ATOM 651 N N . PRO A 1 87 ? 17.532 4.247 -17.809 1.00 86.12 87 PRO A N 1
ATOM 652 C CA . PRO A 1 87 ? 16.533 3.750 -16.859 1.00 86.12 87 PRO A CA 1
ATOM 653 C C . PRO A 1 87 ? 15.109 4.271 -17.112 1.00 86.12 87 PRO A C 1
ATOM 655 O O . PRO A 1 87 ? 14.144 3.585 -16.799 1.00 86.12 87 PRO A O 1
ATOM 658 N N . GLU A 1 88 ? 14.968 5.473 -17.679 1.00 87.81 88 GLU A N 1
ATOM 659 C CA . GLU A 1 88 ? 13.666 6.082 -17.991 1.00 87.81 88 GLU A CA 1
ATOM 660 C C . GLU A 1 88 ? 13.028 5.372 -19.194 1.00 87.81 88 GLU A C 1
ATOM 662 O O . GLU A 1 88 ? 11.853 5.014 -19.154 1.00 87.81 88 GLU A O 1
ATOM 667 N N . LEU A 1 89 ? 13.832 5.075 -20.223 1.00 88.06 89 LEU A N 1
ATOM 668 C CA . LEU A 1 89 ? 13.411 4.260 -21.365 1.00 88.06 89 LEU A CA 1
ATOM 669 C C . LEU A 1 89 ? 13.099 2.816 -20.962 1.00 88.06 89 LEU A C 1
ATOM 671 O O . LEU A 1 89 ? 12.149 2.247 -21.486 1.00 88.06 89 LEU A O 1
ATOM 675 N N . ASP A 1 90 ? 13.856 2.236 -20.025 1.00 87.69 90 ASP A N 1
ATOM 676 C CA . ASP A 1 90 ? 13.592 0.886 -19.514 1.00 87.69 90 ASP A CA 1
ATOM 677 C C . ASP A 1 90 ? 12.228 0.819 -18.807 1.00 87.69 90 ASP A C 1
ATOM 679 O O . ASP A 1 90 ? 11.446 -0.104 -19.037 1.00 87.69 90 ASP A O 1
ATOM 683 N N . ALA A 1 91 ? 11.917 1.821 -17.978 1.00 85.56 91 ALA A N 1
ATOM 684 C CA . ALA A 1 91 ? 10.640 1.915 -17.278 1.00 85.56 91 ALA A CA 1
ATOM 685 C C . ALA A 1 91 ? 9.463 2.151 -18.242 1.00 85.56 91 ALA A C 1
ATOM 687 O O . ALA A 1 91 ? 8.422 1.508 -18.097 1.00 85.56 91 ALA A O 1
ATOM 688 N N . TYR A 1 92 ? 9.640 3.018 -19.246 1.00 86.56 92 TYR A N 1
ATOM 689 C CA . TYR A 1 92 ? 8.648 3.246 -20.300 1.00 86.56 92 TYR A CA 1
ATOM 690 C C . TYR A 1 92 ? 8.404 1.974 -21.121 1.00 86.56 92 TYR A C 1
ATOM 692 O O . TYR A 1 92 ? 7.265 1.559 -21.304 1.00 86.56 92 TYR A O 1
ATOM 700 N N . ALA A 1 93 ? 9.468 1.299 -21.561 1.00 87.56 93 ALA A N 1
ATOM 701 C CA . ALA A 1 93 ? 9.379 0.038 -22.290 1.00 87.56 93 ALA A CA 1
ATOM 702 C C . ALA A 1 93 ? 8.601 -1.022 -21.503 1.00 87.56 93 ALA A C 1
ATOM 704 O O . ALA A 1 93 ? 7.636 -1.576 -22.027 1.00 87.56 93 ALA A O 1
ATOM 705 N N . ALA A 1 94 ? 8.954 -1.232 -20.232 1.00 86.38 94 ALA A N 1
ATOM 706 C CA . ALA A 1 94 ? 8.270 -2.186 -19.364 1.00 86.38 94 ALA A CA 1
ATOM 707 C C . ALA A 1 94 ? 6.776 -1.859 -19.203 1.00 86.38 94 ALA A C 1
ATOM 709 O O . ALA A 1 94 ? 5.939 -2.761 -19.248 1.00 86.38 94 ALA A O 1
ATOM 710 N N . ALA A 1 95 ? 6.424 -0.576 -19.072 1.00 82.12 95 ALA A N 1
ATOM 711 C CA . ALA A 1 95 ? 5.031 -0.136 -18.998 1.00 82.12 95 ALA A CA 1
ATOM 712 C C . ALA A 1 95 ? 4.257 -0.354 -20.312 1.00 82.12 95 ALA A C 1
ATOM 714 O O . ALA A 1 95 ? 3.051 -0.584 -20.283 1.00 82.12 95 ALA A O 1
ATOM 715 N N . HIS A 1 96 ? 4.948 -0.327 -21.453 1.00 83.50 96 HIS A N 1
ATOM 716 C CA . HIS A 1 96 ? 4.388 -0.578 -22.783 1.00 83.50 96 HIS A CA 1
ATOM 717 C C . HIS A 1 96 ? 4.496 -2.054 -23.224 1.00 83.50 96 HIS A C 1
ATOM 719 O O . HIS A 1 96 ? 4.179 -2.384 -24.366 1.00 83.50 96 HIS A O 1
ATOM 725 N N . GLY A 1 97 ? 4.906 -2.958 -22.324 1.00 83.81 97 GLY A N 1
ATOM 726 C CA . GLY A 1 97 ? 4.972 -4.402 -22.577 1.00 83.81 97 GLY A CA 1
ATOM 727 C C . GLY A 1 97 ? 6.226 -4.878 -23.320 1.00 83.81 97 GLY A C 1
ATOM 728 O O . GLY A 1 97 ? 6.241 -5.999 -23.822 1.00 83.81 97 GLY A O 1
ATOM 729 N N . LEU A 1 98 ? 7.266 -4.046 -23.394 1.00 85.81 98 LEU A N 1
ATOM 730 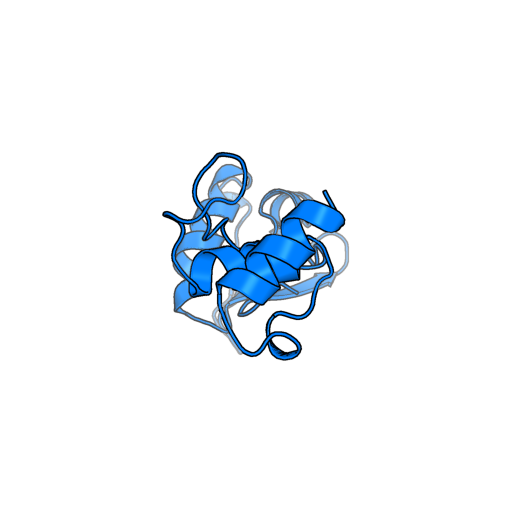C CA . LEU A 1 98 ? 8.585 -4.392 -23.925 1.00 85.81 98 LEU A CA 1
ATOM 731 C C . LEU A 1 98 ? 9.529 -4.773 -22.775 1.00 85.81 98 LEU A C 1
ATOM 733 O O . LEU A 1 98 ? 9.534 -4.115 -21.736 1.00 85.81 98 LEU A O 1
ATOM 737 N N . ASP A 1 99 ? 10.362 -5.800 -22.960 1.00 87.00 99 ASP A N 1
ATOM 738 C CA . ASP A 1 99 ? 11.369 -6.188 -21.964 1.00 87.00 99 ASP A CA 1
ATOM 739 C C . ASP A 1 99 ? 12.704 -5.466 -22.242 1.00 87.00 99 ASP A C 1
ATOM 741 O O . ASP A 1 99 ? 13.382 -5.771 -23.228 1.00 87.00 99 ASP A O 1
ATOM 745 N N . PRO A 1 100 ? 13.126 -4.498 -21.404 1.00 83.62 100 PRO A N 1
ATOM 746 C CA . PRO A 1 100 ? 14.354 -3.740 -21.638 1.00 83.62 100 PRO A CA 1
ATOM 747 C C . PRO A 1 100 ? 15.631 -4.592 -21.591 1.00 83.62 100 PRO A C 1
ATOM 749 O O . PRO A 1 100 ? 16.665 -4.166 -22.116 1.00 83.62 100 PRO A O 1
ATOM 752 N N . GLY A 1 101 ? 15.578 -5.783 -20.983 1.00 86.19 101 GLY A N 1
ATOM 753 C CA . GLY A 1 101 ? 16.691 -6.725 -20.913 1.00 86.19 101 GLY A CA 1
ATOM 754 C C . GLY A 1 101 ? 17.017 -7.392 -22.251 1.00 86.19 101 GLY A C 1
ATOM 755 O O . GLY A 1 101 ? 18.144 -7.855 -22.430 1.00 86.19 101 GLY A O 1
ATOM 756 N N . GLU A 1 102 ? 16.086 -7.393 -23.210 1.00 87.75 102 GLU A N 1
ATOM 757 C CA . GLU A 1 102 ? 16.322 -7.922 -24.562 1.00 87.75 102 GLU A CA 1
ATOM 758 C C . GLU A 1 102 ? 17.136 -6.968 -25.452 1.00 87.75 102 GLU A C 1
ATOM 760 O O . GLU A 1 102 ? 17.623 -7.365 -26.512 1.00 87.75 102 GLU A O 1
ATOM 765 N N . TYR A 1 103 ? 17.342 -5.721 -25.016 1.00 89.12 103 TYR A N 1
ATOM 766 C CA . TYR A 1 103 ? 18.027 -4.693 -25.797 1.00 89.12 103 TYR A CA 1
ATOM 767 C C . TYR A 1 103 ? 19.403 -4.376 -25.213 1.00 89.12 103 TYR A C 1
ATOM 769 O O . TYR A 1 103 ? 19.517 -3.859 -24.101 1.00 89.12 103 TYR A O 1
ATOM 777 N N . GLY A 1 104 ? 20.462 -4.602 -25.994 1.00 85.69 104 GLY A N 1
ATOM 778 C CA . GLY A 1 104 ? 21.845 -4.431 -25.542 1.00 85.69 104 GLY A CA 1
ATOM 779 C C . GLY A 1 104 ? 22.263 -2.977 -25.314 1.00 85.69 104 GLY A C 1
ATOM 780 O O . GLY A 1 104 ? 23.168 -2.713 -24.521 1.00 85.69 104 GLY A O 1
ATOM 781 N N . ASN A 1 105 ? 21.621 -2.016 -25.985 1.00 88.62 105 ASN A N 1
ATOM 782 C CA . ASN A 1 105 ? 21.940 -0.600 -25.825 1.00 88.62 105 ASN A CA 1
ATOM 783 C C . ASN A 1 105 ? 20.723 0.327 -25.941 1.00 88.62 105 ASN A C 1
ATOM 785 O O . ASN A 1 105 ? 19.651 -0.061 -26.413 1.00 88.62 105 ASN A O 1
ATOM 789 N N . LYS A 1 106 ? 20.898 1.573 -25.474 1.00 89.19 106 LYS A N 1
ATOM 790 C CA . LYS A 1 106 ? 19.848 2.602 -25.417 1.00 89.19 106 LYS A CA 1
ATOM 791 C C . LYS A 1 106 ? 19.196 2.866 -26.772 1.00 89.19 106 LYS A C 1
ATOM 793 O O . LYS A 1 106 ? 17.976 2.964 -26.826 1.00 89.19 106 LYS A O 1
ATOM 798 N N . ALA A 1 107 ? 19.988 2.958 -27.836 1.00 90.12 107 ALA A N 1
ATOM 799 C CA . ALA A 1 107 ? 19.480 3.258 -29.167 1.00 90.12 107 ALA A CA 1
ATOM 800 C C . ALA A 1 107 ? 18.595 2.124 -29.710 1.00 90.12 107 ALA A C 1
ATOM 802 O O . ALA A 1 107 ? 17.559 2.401 -30.306 1.00 90.12 107 ALA A O 1
ATOM 803 N N . GLU A 1 108 ? 18.959 0.862 -29.454 1.00 90.25 108 GLU A N 1
ATOM 804 C CA . GLU A 1 108 ? 18.142 -0.305 -29.822 1.00 90.25 108 GLU A CA 1
ATOM 805 C C . GLU A 1 108 ? 16.792 -0.303 -29.101 1.00 90.25 108 GLU A C 1
ATOM 807 O O . GLU A 1 108 ? 15.755 -0.469 -29.741 1.00 90.25 108 GLU A O 1
ATOM 812 N N . LEU A 1 109 ? 16.799 -0.048 -27.790 1.00 90.50 109 LEU A N 1
ATOM 813 C CA . LEU A 1 109 ? 15.572 0.054 -27.000 1.00 90.50 109 LEU A CA 1
ATOM 814 C C . LEU A 1 109 ? 14.691 1.213 -27.482 1.00 90.50 109 LEU A C 1
ATOM 816 O O . LEU A 1 109 ? 13.499 1.032 -27.696 1.00 90.50 109 LEU A O 1
ATOM 820 N N . LEU A 1 110 ? 15.279 2.391 -27.704 1.00 90.50 110 LEU A N 1
ATOM 821 C CA . LEU A 1 110 ? 14.559 3.569 -28.186 1.00 90.50 110 LEU A CA 1
ATOM 822 C C . LEU A 1 110 ? 13.918 3.324 -29.558 1.00 90.50 110 LEU A C 1
ATOM 824 O O . LEU A 1 110 ? 12.775 3.713 -29.785 1.00 90.50 110 LEU A O 1
ATOM 828 N N . ALA A 1 111 ? 14.635 2.667 -30.473 1.00 91.38 111 ALA A N 1
ATOM 829 C CA . ALA A 1 111 ? 14.103 2.304 -31.782 1.00 91.38 111 ALA A CA 1
ATOM 830 C C . ALA A 1 111 ? 12.938 1.311 -31.671 1.00 91.38 111 ALA A C 1
ATOM 832 O O . ALA A 1 111 ? 11.945 1.462 -32.379 1.00 91.38 111 ALA A O 1
ATOM 833 N N . ALA A 1 112 ? 13.036 0.330 -30.769 1.00 90.44 112 ALA A N 1
ATOM 834 C CA . ALA A 1 112 ? 11.969 -0.634 -30.527 1.00 90.44 112 ALA A CA 1
ATOM 835 C C . ALA A 1 112 ? 10.726 0.020 -29.916 1.00 90.44 112 ALA A C 1
ATOM 837 O O . ALA A 1 112 ? 9.619 -0.225 -30.388 1.00 90.44 112 ALA A O 1
ATOM 838 N N . ILE A 1 113 ? 10.915 0.915 -28.942 1.00 89.00 113 ILE A N 1
ATOM 839 C CA . ILE A 1 113 ? 9.831 1.713 -28.366 1.00 89.00 113 ILE A CA 1
ATOM 840 C C . ILE A 1 113 ? 9.136 2.537 -29.463 1.00 89.00 113 ILE A C 1
ATOM 842 O O . ILE A 1 113 ? 7.918 2.483 -29.587 1.00 89.00 113 ILE A O 1
ATOM 846 N N . LYS A 1 114 ? 9.895 3.238 -30.317 1.00 87.94 114 LYS A 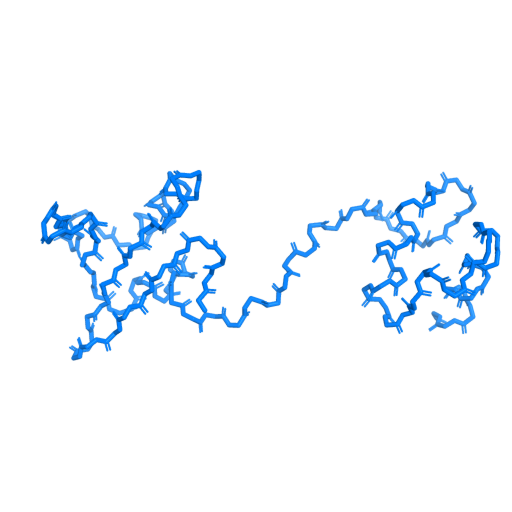N 1
ATOM 847 C CA . LYS A 1 114 ? 9.338 4.034 -31.428 1.00 87.94 114 LYS A CA 1
ATOM 848 C C . LYS A 1 114 ? 8.637 3.201 -32.502 1.00 87.94 114 LYS A C 1
ATOM 850 O O . LYS A 1 114 ? 7.771 3.721 -33.191 1.00 87.94 114 LYS A O 1
ATOM 855 N N . ALA A 1 115 ? 9.026 1.940 -32.678 1.00 86.62 115 ALA A N 1
ATOM 856 C CA . ALA A 1 115 ? 8.368 1.024 -33.606 1.00 86.62 115 ALA A CA 1
ATOM 857 C C . ALA A 1 115 ? 7.069 0.425 -33.036 1.00 86.62 115 ALA A C 1
ATOM 859 O O . ALA A 1 115 ? 6.224 -0.022 -33.810 1.00 86.62 115 ALA A O 1
ATOM 860 N N . ALA A 1 116 ? 6.937 0.384 -31.708 1.00 79.12 116 ALA A N 1
ATOM 861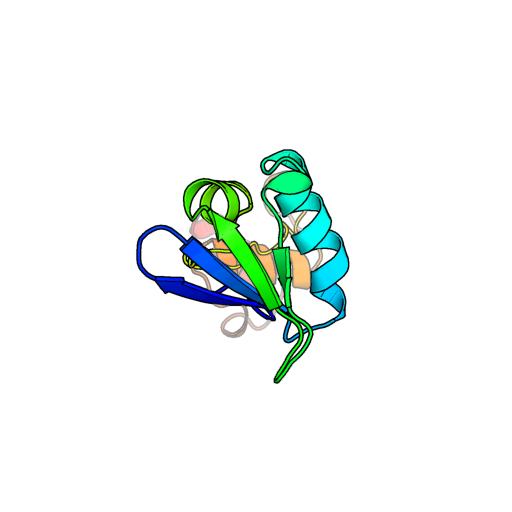 C CA . ALA A 1 116 ? 5.779 -0.154 -30.996 1.00 79.12 116 ALA A CA 1
ATOM 862 C C . ALA A 1 116 ? 4.720 0.908 -30.639 1.00 79.12 116 ALA A C 1
ATOM 864 O O . ALA A 1 116 ? 3.636 0.537 -30.184 1.00 79.12 116 ALA A O 1
ATOM 865 N N . SER A 1 117 ? 5.043 2.195 -30.812 1.00 63.94 117 SER A N 1
ATOM 866 C CA . SER A 1 117 ? 4.196 3.337 -30.453 1.00 63.94 117 SER A CA 1
ATOM 867 C C . SER A 1 117 ? 3.316 3.851 -31.590 1.00 63.94 117 SER A C 1
ATOM 869 O O . SER A 1 117 ? 3.611 3.576 -32.775 1.00 63.94 117 SER A O 1
#